Protein AF-A0A7K2M604-F1 (afdb_monomer)

Secondary structure (DSSP, 8-state):
-EEEEEESSHHHHHHHHHHHHHHHHTTPEEEESSS-SS--SSPTTT----EEEEEEPPHHHHHHHT--SSEEEEEEEEEEEESS-----SSEE-S--EEETTEEEEEEEEPPPPP-TT-PPPPPSEEEEEEEEGGGTHHHHHHHH--TT-BSSPPP-

Mean predicted aligned error: 4.89 Å

Sequence (157 aa):
AVVVVEPGTPDGYARVIEARDRLVQAGFRIAAPCPHSAACPIVPGTDWCHFSARVSRSSLHRQVKGGSLAYEDEKFSYVAAVRFPVAPAAARVVRRPQIRKGQVLLDLCEPAEAPDAEGRPGQPEQLRRRTVTKRHGDLYKAARDADWGDAWPPRAL

Radius of gyration: 17.95 Å; Cα contacts (8 Å, |Δi|>4): 311; chains: 1; bounding box: 42×41×49 Å

Foldseek 3Di:
DDKDKAFQDLVQQVVQLVVLLVLVVVVWWWQDDAQGSDHDQDDRPPDGFKAWDKDADDPVNCVVVVNPDRIDTTIMDMTDIDNDDHRYFQKFQRAFWDDDVFKIKGFIFHAFDPQDPVRHGTHHTHTDIDIDGCVNPVQRVQRVVDGHSDGPPPPDD

Structure (mmCIF, N/CA/C/O backbone):
data_AF-A0A7K2M604-F1
#
_entry.id   AF-A0A7K2M604-F1
#
loop_
_atom_site.group_PDB
_atom_site.id
_atom_site.type_symbol
_atom_site.label_atom_id
_atom_site.label_alt_id
_atom_site.label_comp_id
_atom_site.label_asym_id
_atom_site.label_entity_id
_atom_site.label_seq_id
_atom_site.pdbx_PDB_ins_code
_atom_site.Cartn_x
_atom_site.Cartn_y
_atom_site.Cartn_z
_atom_site.occupancy
_atom_site.B_iso_or_equiv
_atom_site.auth_seq_id
_atom_site.auth_comp_id
_atom_site.auth_asym_id
_atom_site.auth_atom_id
_atom_site.pdbx_PDB_model_num
ATOM 1 N N . ALA A 1 1 ? -15.845 -12.177 -6.412 1.00 95.50 1 ALA A N 1
ATOM 2 C CA . ALA A 1 1 ? -14.761 -11.393 -5.780 1.00 95.50 1 ALA A CA 1
ATOM 3 C C . ALA A 1 1 ? -14.856 -11.582 -4.273 1.00 95.50 1 ALA A C 1
ATOM 5 O O . ALA A 1 1 ? -15.939 -11.917 -3.808 1.00 95.50 1 ALA A O 1
ATOM 6 N N . VAL A 1 2 ? -13.760 -11.405 -3.537 1.00 98.31 2 VAL A N 1
ATOM 7 C CA . VAL A 1 2 ? -13.721 -11.479 -2.068 1.00 98.31 2 VAL A CA 1
ATOM 8 C C . VAL A 1 2 ? -12.965 -10.266 -1.545 1.00 98.31 2 VAL A C 1
ATOM 10 O O . VAL A 1 2 ? -11.931 -9.905 -2.106 1.00 98.31 2 VAL A O 1
ATOM 13 N N . VAL A 1 3 ? -13.477 -9.653 -0.480 1.00 98.44 3 VAL A N 1
ATOM 14 C CA . VAL A 1 3 ? -12.792 -8.593 0.263 1.00 98.44 3 VAL A CA 1
ATOM 15 C C . VAL A 1 3 ? -12.767 -8.988 1.732 1.00 98.44 3 VAL A C 1
ATOM 17 O O . VAL A 1 3 ? -13.799 -9.360 2.284 1.00 98.44 3 VAL A O 1
ATOM 20 N N . VAL A 1 4 ? -11.590 -8.914 2.345 1.00 98.56 4 VAL A N 1
ATOM 21 C CA . VAL A 1 4 ? -11.385 -9.118 3.783 1.00 98.56 4 VAL A CA 1
ATOM 22 C C . VAL A 1 4 ? -10.838 -7.821 4.353 1.00 98.56 4 VAL A C 1
ATOM 24 O O . VAL A 1 4 ? -9.903 -7.261 3.781 1.00 98.56 4 VAL A O 1
ATOM 27 N N . VAL A 1 5 ? -11.419 -7.348 5.454 1.00 98.31 5 VAL A N 1
ATOM 28 C CA . VAL A 1 5 ? -11.011 -6.126 6.156 1.00 98.31 5 VAL A CA 1
ATOM 29 C C . VAL A 1 5 ? -10.892 -6.445 7.639 1.00 98.31 5 VAL A C 1
ATOM 31 O O . VAL A 1 5 ? -11.805 -7.026 8.215 1.00 98.31 5 VAL A O 1
ATOM 34 N N . GLU A 1 6 ? -9.787 -6.037 8.248 1.00 98.31 6 GLU A N 1
ATOM 35 C CA . GLU A 1 6 ? -9.503 -6.197 9.674 1.00 98.31 6 GLU A CA 1
ATOM 36 C C . GLU A 1 6 ? -9.035 -4.859 10.267 1.00 98.31 6 GLU A C 1
ATOM 38 O O . GLU A 1 6 ? -8.556 -3.988 9.526 1.00 98.31 6 GLU A O 1
ATOM 43 N N . PRO A 1 7 ? -9.107 -4.681 11.598 1.00 97.19 7 PRO A N 1
ATOM 44 C CA . PRO A 1 7 ? -8.449 -3.566 12.271 1.00 97.19 7 PRO A CA 1
ATOM 45 C C . PRO A 1 7 ? -6.960 -3.485 11.909 1.00 97.19 7 PRO A C 1
ATOM 47 O O . PRO A 1 7 ? -6.284 -4.499 11.746 1.00 97.19 7 PRO A O 1
ATOM 50 N N . GLY A 1 8 ? -6.425 -2.270 11.798 1.00 95.38 8 GLY A N 1
ATOM 51 C CA . GLY A 1 8 ? -5.059 -2.000 11.332 1.00 95.38 8 GLY A CA 1
ATOM 52 C C . GLY A 1 8 ? -4.003 -2.206 12.414 1.00 95.38 8 GLY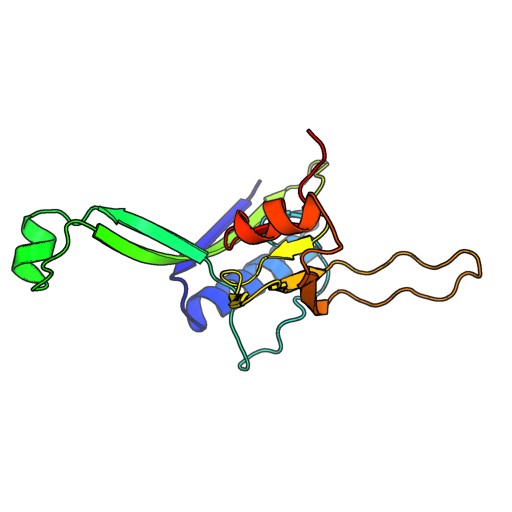 A C 1
ATOM 53 O O . GLY A 1 8 ? -3.145 -1.343 12.630 1.00 95.38 8 GLY A O 1
ATOM 54 N N . THR A 1 9 ? -4.098 -3.333 13.110 1.00 96.31 9 THR A N 1
ATOM 55 C CA . THR A 1 9 ? -3.186 -3.808 14.151 1.00 96.31 9 THR A CA 1
ATOM 56 C C . THR A 1 9 ? -2.270 -4.904 13.590 1.00 96.31 9 THR A C 1
ATOM 58 O O . THR A 1 9 ? -2.568 -5.459 12.528 1.00 96.31 9 THR A O 1
ATOM 61 N N . PRO A 1 10 ? -1.168 -5.253 14.280 1.00 96.94 10 PRO A N 1
ATOM 62 C CA . PRO A 1 10 ? -0.341 -6.398 13.896 1.00 96.94 10 PRO A CA 1
ATOM 63 C C . PRO A 1 10 ? -1.143 -7.701 13.733 1.00 96.94 10 PRO A C 1
ATOM 65 O O . PRO A 1 10 ? -0.986 -8.388 12.726 1.00 96.94 10 PRO A O 1
ATOM 68 N N . ASP A 1 11 ? -2.067 -7.990 14.654 1.00 97.62 11 ASP A N 1
ATOM 69 C CA . ASP A 1 11 ? -2.908 -9.195 14.599 1.00 97.62 11 ASP A CA 1
ATOM 70 C C . ASP A 1 11 ? -3.903 -9.163 13.433 1.00 97.62 11 ASP A C 1
ATOM 72 O O . ASP A 1 11 ? -4.076 -10.161 12.732 1.00 97.62 11 ASP A O 1
ATOM 76 N N . GLY A 1 12 ? -4.547 -8.015 13.192 1.00 97.75 12 GLY A N 1
ATOM 77 C CA . GLY A 1 12 ? -5.468 -7.860 12.065 1.00 97.75 12 GLY A CA 1
ATOM 78 C C . GLY A 1 12 ? -4.749 -8.002 10.722 1.00 97.75 12 GLY A C 1
ATOM 79 O O . GLY A 1 12 ? -5.225 -8.691 9.821 1.00 97.75 12 GLY A O 1
ATOM 80 N N . TYR A 1 13 ? -3.542 -7.445 10.607 1.00 97.81 13 TYR A N 1
ATOM 81 C CA . TYR A 1 13 ? -2.672 -7.666 9.453 1.00 97.81 13 TYR A CA 1
ATOM 82 C C . TYR A 1 13 ? -2.303 -9.143 9.266 1.00 97.81 13 TYR A C 1
ATOM 84 O O . TYR A 1 13 ? -2.367 -9.633 8.138 1.00 97.81 13 TYR A O 1
ATOM 92 N N . ALA A 1 14 ? -1.951 -9.858 10.339 1.00 97.56 14 ALA A N 1
ATOM 93 C CA . ALA A 1 14 ? -1.608 -11.277 10.258 1.00 97.56 14 ALA A CA 1
ATO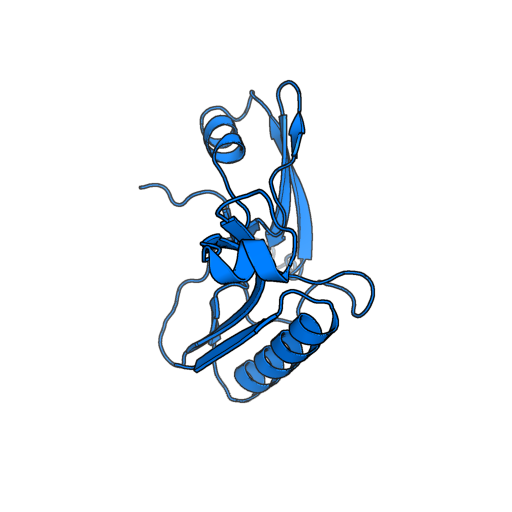M 94 C C . ALA A 1 14 ? -2.771 -12.103 9.681 1.00 97.56 14 ALA A C 1
ATOM 96 O O . ALA A 1 14 ? -2.562 -12.884 8.752 1.00 97.56 14 ALA A O 1
ATOM 97 N N . ARG A 1 15 ? -4.009 -11.847 10.133 1.00 98.19 15 ARG A N 1
ATOM 98 C CA . ARG A 1 15 ? -5.216 -12.478 9.565 1.00 98.19 15 ARG A CA 1
ATOM 99 C C . ARG A 1 15 ? -5.434 -12.112 8.098 1.00 98.19 15 ARG A C 1
ATOM 101 O O . ARG A 1 15 ? -5.789 -12.973 7.298 1.00 98.19 15 ARG A O 1
ATOM 108 N N . VAL A 1 16 ? -5.207 -10.850 7.723 1.00 98.38 16 VAL A N 1
ATOM 109 C CA . VAL A 1 16 ? -5.337 -10.398 6.326 1.00 98.38 16 VAL A CA 1
ATOM 110 C C . VAL A 1 16 ? -4.325 -11.090 5.412 1.00 98.38 16 VAL A C 1
ATOM 112 O O . VAL A 1 16 ? -4.697 -11.491 4.309 1.00 98.38 16 VAL A O 1
ATOM 115 N N . ILE A 1 17 ? -3.069 -11.251 5.839 1.00 97.75 17 ILE A N 1
ATOM 116 C CA . ILE A 1 17 ? -2.052 -11.957 5.044 1.00 97.75 17 ILE A CA 1
ATOM 117 C C . ILE A 1 17 ? -2.347 -13.452 4.960 1.00 97.75 17 ILE A C 1
ATOM 119 O O . ILE A 1 17 ? -2.266 -14.016 3.873 1.00 97.75 17 ILE A O 1
ATOM 123 N N . GLU A 1 18 ? -2.794 -14.077 6.046 1.00 98.06 18 GLU A N 1
ATOM 124 C CA . GLU A 1 18 ? -3.230 -15.472 6.000 1.00 98.06 18 GLU A CA 1
ATOM 125 C C . GLU A 1 18 ? -4.399 -15.666 5.017 1.00 98.06 18 GLU A C 1
ATOM 127 O O . GLU A 1 18 ? -4.377 -16.561 4.168 1.00 98.06 18 GLU A O 1
ATOM 132 N N . ALA A 1 19 ? -5.412 -14.797 5.081 1.00 98.44 19 ALA A N 1
ATOM 133 C CA . ALA A 1 19 ? -6.540 -14.831 4.156 1.00 98.44 19 ALA A CA 1
ATOM 134 C C . ALA A 1 19 ? -6.092 -14.606 2.704 1.00 98.44 19 ALA A C 1
ATOM 136 O O . ALA A 1 19 ? -6.554 -15.300 1.797 1.00 98.44 19 ALA A O 1
ATOM 137 N N . ARG A 1 20 ? -5.172 -13.661 2.481 1.00 98.50 20 ARG A N 1
ATOM 138 C CA . ARG A 1 20 ? -4.565 -13.391 1.175 1.00 98.50 20 ARG A CA 1
ATOM 139 C C . ARG A 1 20 ? -3.896 -14.638 0.605 1.00 98.50 20 ARG A C 1
ATOM 141 O O . ARG A 1 20 ? -4.153 -14.971 -0.550 1.00 98.50 20 ARG A O 1
ATOM 148 N N . ASP A 1 21 ? -3.085 -15.329 1.395 1.00 98.06 21 ASP A N 1
ATOM 149 C CA . ASP A 1 21 ? -2.347 -16.504 0.931 1.00 98.06 21 ASP A CA 1
ATOM 150 C C . ASP A 1 21 ? -3.302 -17.657 0.598 1.00 98.06 21 ASP A C 1
ATOM 152 O O . ASP A 1 21 ? -3.191 -18.262 -0.471 1.00 98.06 21 ASP A O 1
ATOM 156 N N . ARG A 1 22 ? -4.328 -17.882 1.430 1.00 98.50 22 ARG A N 1
ATOM 157 C CA . ARG A 1 22 ? -5.400 -18.853 1.142 1.00 98.50 22 ARG A CA 1
ATOM 158 C C . ARG A 1 22 ? -6.164 -18.515 -0.142 1.00 98.50 22 ARG A C 1
ATOM 160 O O . ARG A 1 22 ? -6.483 -19.409 -0.923 1.00 98.50 22 ARG A O 1
ATOM 167 N N . LEU A 1 23 ? -6.454 -17.235 -0.387 1.00 98.50 23 LEU A N 1
ATOM 168 C CA . LEU A 1 23 ? -7.133 -16.786 -1.607 1.00 98.50 23 LEU A CA 1
ATOM 169 C C . LEU A 1 23 ? -6.280 -17.052 -2.853 1.00 98.50 23 LEU A C 1
ATOM 171 O O . LEU A 1 23 ? -6.798 -17.575 -3.841 1.00 98.50 23 LEU A O 1
ATOM 175 N N . VAL A 1 24 ? -4.982 -16.744 -2.800 1.00 98.19 24 VAL A N 1
ATOM 176 C CA . VAL A 1 24 ? -4.046 -17.024 -3.901 1.00 98.19 24 VAL A CA 1
ATOM 177 C C . VAL A 1 24 ? -3.949 -18.527 -4.167 1.00 98.19 24 VAL A C 1
ATOM 179 O O . VAL A 1 24 ? -4.096 -18.952 -5.312 1.00 98.19 24 VAL A O 1
ATOM 182 N N . GLN A 1 25 ? -3.798 -19.343 -3.120 1.00 98.12 25 GLN A N 1
ATOM 183 C CA . GLN A 1 25 ? -3.783 -20.809 -3.232 1.00 98.12 25 GLN A CA 1
ATOM 184 C C . GLN A 1 25 ? -5.090 -21.366 -3.823 1.00 98.12 25 GLN A C 1
ATOM 186 O O . GLN A 1 25 ? -5.068 -22.343 -4.566 1.00 98.12 25 GLN A O 1
ATOM 191 N N . ALA A 1 26 ? -6.225 -20.710 -3.567 1.00 98.19 26 ALA A N 1
ATOM 192 C CA . ALA A 1 26 ? -7.528 -21.049 -4.141 1.00 98.19 26 ALA A CA 1
ATOM 193 C C . ALA A 1 26 ? -7.754 -20.506 -5.572 1.00 98.19 26 ALA A C 1
ATOM 195 O O . ALA A 1 26 ? -8.896 -20.485 -6.057 1.00 98.19 26 ALA A O 1
ATOM 196 N N . GLY A 1 27 ? -6.699 -20.031 -6.242 1.00 97.81 27 GLY A N 1
ATOM 197 C CA . GLY A 1 27 ? -6.729 -19.568 -7.631 1.00 97.81 27 GLY A CA 1
ATOM 198 C C . GLY A 1 27 ? -7.253 -18.143 -7.823 1.00 97.81 27 GLY A C 1
ATOM 199 O O . GLY A 1 27 ? -7.645 -17.784 -8.934 1.00 97.81 27 GLY A O 1
ATOM 200 N N . PHE A 1 28 ? -7.309 -17.325 -6.769 1.00 98.38 28 PHE A N 1
ATOM 201 C CA . PHE A 1 28 ? -7.614 -15.903 -6.920 1.00 98.38 28 PHE A CA 1
ATOM 202 C C . PHE A 1 28 ? -6.356 -15.099 -7.261 1.00 98.38 28 PHE A C 1
ATOM 204 O O . PHE A 1 28 ? -5.249 -15.407 -6.825 1.00 98.38 28 PHE A O 1
ATOM 211 N N . ARG A 1 29 ? -6.550 -13.994 -7.983 1.00 98.12 29 ARG A N 1
ATOM 212 C CA . ARG A 1 29 ? -5.548 -12.938 -8.149 1.00 98.12 29 ARG A CA 1
ATOM 213 C C . ARG A 1 29 ? -5.866 -11.786 -7.203 1.00 98.12 29 ARG A C 1
ATOM 215 O O . ARG A 1 29 ? -7.025 -11.379 -7.081 1.00 98.12 29 ARG A O 1
ATOM 222 N N . ILE A 1 30 ? -4.838 -11.237 -6.563 1.00 98.12 30 ILE A N 1
ATOM 223 C CA . ILE A 1 30 ? -4.979 -10.037 -5.736 1.00 98.12 30 ILE A CA 1
ATOM 224 C C . ILE A 1 30 ? -5.212 -8.831 -6.645 1.00 98.12 30 ILE A C 1
ATOM 226 O O . ILE A 1 30 ? -4.401 -8.546 -7.523 1.00 98.12 30 ILE A O 1
ATOM 230 N N . ALA A 1 31 ? -6.342 -8.154 -6.445 1.00 97.88 31 ALA A N 1
ATOM 231 C CA . ALA A 1 31 ? -6.712 -6.930 -7.148 1.00 97.88 31 ALA A CA 1
ATOM 232 C C . ALA A 1 31 ? -6.226 -5.682 -6.399 1.00 97.88 31 ALA A C 1
ATOM 234 O O . ALA A 1 31 ? -5.817 -4.707 -7.024 1.00 97.88 31 ALA A O 1
ATOM 235 N N . ALA A 1 32 ? -6.273 -5.722 -5.066 1.00 97.25 32 ALA A N 1
ATOM 236 C CA . ALA A 1 32 ? -5.805 -4.664 -4.181 1.00 97.25 32 ALA A CA 1
ATOM 237 C C . ALA A 1 32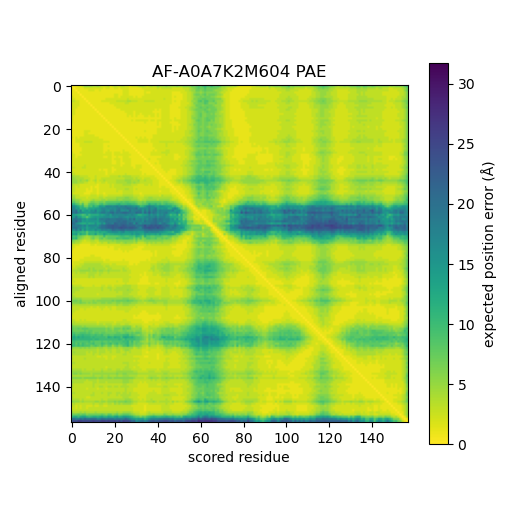 ? -5.581 -5.223 -2.762 1.00 97.25 32 ALA A C 1
ATOM 239 O O . ALA A 1 32 ? -6.072 -6.303 -2.437 1.00 97.25 32 ALA A O 1
ATOM 240 N N . PRO A 1 33 ? -4.868 -4.514 -1.880 1.00 96.75 33 PRO A N 1
ATOM 241 C CA . PRO A 1 33 ? -4.014 -3.373 -2.183 1.00 96.75 33 PRO A CA 1
ATOM 242 C C . PRO A 1 33 ? -2.619 -3.787 -2.671 1.00 96.75 33 PRO A C 1
ATOM 244 O O . PRO A 1 33 ? -1.877 -2.947 -3.169 1.00 96.75 33 PRO A O 1
ATOM 247 N N . CYS A 1 34 ? -2.226 -5.053 -2.500 1.00 97.44 34 CYS A N 1
ATOM 248 C CA . CYS A 1 34 ? -0.911 -5.521 -2.929 1.00 97.44 34 CYS A CA 1
ATOM 249 C C . CYS A 1 34 ? -0.773 -5.427 -4.461 1.00 97.44 34 CYS A C 1
ATOM 251 O O . CYS A 1 34 ? -1.694 -5.837 -5.169 1.00 97.44 34 CYS A O 1
ATOM 253 N N . PRO A 1 35 ? 0.381 -4.969 -4.979 1.00 97.31 35 PRO A N 1
ATOM 254 C CA . PRO A 1 35 ? 0.626 -4.892 -6.419 1.00 97.31 35 PRO A CA 1
ATOM 255 C C . PRO A 1 35 ? 0.979 -6.252 -7.052 1.00 97.31 35 PRO A C 1
ATOM 257 O O . PRO A 1 35 ? 1.123 -6.363 -8.263 1.00 97.31 35 PRO A O 1
ATOM 260 N N . HIS A 1 36 ? 1.098 -7.308 -6.245 1.00 96.69 36 HIS A N 1
ATOM 261 C CA . HIS A 1 36 ? 1.422 -8.668 -6.669 1.00 96.69 36 HIS A CA 1
ATOM 262 C C . HIS A 1 36 ? 0.613 -9.706 -5.876 1.00 96.69 36 HIS A C 1
ATOM 264 O O . HIS A 1 36 ? 0.096 -9.441 -4.785 1.00 96.69 36 HIS A O 1
ATOM 270 N N . SER A 1 37 ? 0.547 -10.923 -6.423 1.00 96.88 37 SER A N 1
ATOM 271 C CA . SER A 1 37 ? -0.005 -12.114 -5.751 1.00 96.88 37 SER A CA 1
ATOM 272 C C . SER A 1 37 ? 1.079 -13.057 -5.200 1.00 96.88 37 SER A C 1
ATOM 274 O O . SER A 1 37 ? 0.745 -14.120 -4.700 1.00 96.88 37 SER A O 1
ATOM 276 N N . ALA A 1 38 ? 2.360 -12.669 -5.273 1.00 95.81 38 ALA A N 1
ATOM 277 C CA . ALA A 1 38 ? 3.493 -13.401 -4.684 1.00 95.81 38 ALA A CA 1
ATOM 278 C C . ALA A 1 38 ? 3.526 -13.289 -3.142 1.00 95.81 38 ALA A C 1
ATOM 280 O O . ALA A 1 38 ? 2.592 -12.728 -2.567 1.00 95.81 38 ALA A O 1
ATOM 281 N N . ALA A 1 39 ? 4.545 -13.791 -2.446 1.00 95.38 39 ALA A N 1
ATOM 282 C CA . ALA A 1 39 ? 4.591 -13.695 -0.982 1.00 95.38 39 ALA A CA 1
ATOM 283 C C . ALA A 1 39 ? 4.640 -12.222 -0.526 1.00 95.38 39 ALA A C 1
ATOM 285 O O . ALA A 1 39 ? 5.099 -11.348 -1.253 1.00 95.38 39 ALA A O 1
ATOM 286 N N . CYS A 1 40 ? 4.104 -11.893 0.653 1.00 96.81 40 CYS A N 1
ATOM 287 C CA . CYS A 1 40 ? 4.238 -10.528 1.170 1.00 96.81 40 CYS A CA 1
ATOM 288 C C . CYS A 1 40 ? 5.709 -10.270 1.558 1.00 96.81 40 CYS A C 1
ATOM 290 O O . CYS A 1 40 ? 6.240 -11.043 2.352 1.00 96.81 40 CYS A O 1
ATOM 292 N N . PRO A 1 41 ? 6.360 -9.188 1.084 1.00 96.62 41 PRO A N 1
ATOM 293 C CA . PRO A 1 41 ? 7.769 -8.923 1.394 1.00 96.62 41 PRO A CA 1
ATOM 294 C C . PRO A 1 41 ? 8.012 -8.411 2.826 1.00 96.62 41 PRO A C 1
ATOM 296 O O . PRO A 1 41 ? 9.157 -8.215 3.226 1.00 96.62 41 PRO A O 1
ATOM 299 N N . ILE A 1 42 ? 6.957 -8.150 3.607 1.00 95.56 42 ILE A N 1
ATOM 300 C CA . ILE A 1 42 ? 7.093 -7.813 5.029 1.00 95.56 42 ILE A CA 1
ATOM 301 C C . ILE A 1 42 ? 7.425 -9.085 5.802 1.00 95.56 42 ILE A C 1
ATOM 303 O O . ILE A 1 42 ? 6.629 -10.024 5.823 1.00 95.56 42 ILE A O 1
ATOM 307 N N . VAL A 1 43 ? 8.560 -9.073 6.501 1.00 93.62 43 VAL A N 1
ATOM 308 C CA . VAL A 1 43 ? 8.945 -10.165 7.395 1.00 93.62 43 VAL A CA 1
ATOM 309 C C . VAL A 1 43 ? 7.938 -10.251 8.554 1.00 93.62 43 VAL A C 1
ATOM 311 O O . VAL A 1 43 ? 7.656 -9.237 9.204 1.00 93.62 43 VAL A O 1
ATOM 314 N N . PRO A 1 44 ? 7.366 -11.438 8.834 1.00 91.19 44 PRO A N 1
ATOM 315 C CA . PRO A 1 44 ? 6.450 -11.613 9.954 1.00 91.19 44 PRO A CA 1
ATOM 316 C C . PRO A 1 44 ? 7.047 -11.108 11.273 1.00 91.19 44 PRO A C 1
ATOM 318 O O . PRO A 1 44 ? 8.187 -11.411 11.612 1.00 91.19 44 PRO A O 1
ATOM 321 N N . GLY A 1 45 ? 6.270 -10.317 12.014 1.00 90.56 45 GLY A N 1
ATOM 322 C CA . GLY A 1 45 ? 6.665 -9.771 13.315 1.00 90.56 45 GLY A CA 1
ATOM 323 C C . GLY A 1 45 ? 7.554 -8.522 13.275 1.00 90.56 45 GLY A C 1
ATOM 324 O O . GLY A 1 45 ? 7.709 -7.886 14.314 1.00 90.56 45 GLY A O 1
ATOM 325 N N . THR A 1 46 ? 8.099 -8.117 12.120 1.00 93.94 46 THR A N 1
ATOM 326 C CA . THR A 1 46 ? 8.937 -6.902 12.044 1.00 93.94 46 THR A CA 1
ATOM 327 C C . THR A 1 46 ? 8.141 -5.645 11.720 1.00 93.94 46 THR A C 1
ATOM 329 O O . THR A 1 46 ? 8.526 -4.550 12.119 1.00 93.94 46 THR A O 1
ATOM 332 N N . ASP A 1 47 ? 7.060 -5.786 10.952 1.00 95.12 47 ASP A N 1
ATOM 333 C CA . ASP A 1 47 ? 6.179 -4.682 10.577 1.00 95.12 47 ASP A CA 1
ATOM 334 C C . ASP A 1 47 ? 4.787 -5.206 10.171 1.00 95.12 47 ASP A C 1
ATOM 336 O O . ASP A 1 47 ? 4.570 -6.415 10.063 1.00 95.12 47 ASP A O 1
ATOM 340 N N . TRP A 1 48 ? 3.836 -4.301 9.926 1.00 95.75 48 TRP A N 1
ATOM 341 C CA . TRP A 1 48 ? 2.506 -4.631 9.414 1.00 95.75 48 TRP A CA 1
ATOM 342 C C . TRP A 1 48 ? 1.978 -3.596 8.412 1.00 95.75 48 TRP A C 1
ATOM 344 O O . TRP A 1 48 ? 2.023 -2.374 8.622 1.00 95.75 48 TRP A O 1
ATOM 354 N N . CYS A 1 49 ? 1.413 -4.073 7.303 1.00 95.25 49 CYS A N 1
ATOM 355 C CA . CYS A 1 49 ? 0.780 -3.195 6.326 1.00 95.25 49 CYS A CA 1
ATOM 356 C C . CYS A 1 49 ? -0.646 -2.843 6.765 1.00 95.25 49 CYS A C 1
ATOM 358 O O . CYS A 1 49 ? -1.465 -3.726 7.006 1.00 95.25 49 CYS A O 1
ATOM 360 N N . HIS A 1 50 ? -0.960 -1.553 6.806 1.00 96.19 50 HIS A N 1
ATOM 361 C CA . HIS A 1 50 ? -2.282 -1.036 7.152 1.00 96.19 50 HIS A CA 1
ATOM 362 C C . HIS A 1 50 ? -2.560 0.240 6.351 1.00 96.19 50 HIS A C 1
ATOM 364 O O . HIS A 1 50 ? -1.757 0.596 5.490 1.00 96.19 50 HIS A O 1
ATOM 370 N N . PHE A 1 51 ? -3.694 0.870 6.625 1.00 95.38 51 PHE A N 1
ATOM 371 C CA . PHE A 1 51 ? -4.198 2.133 6.096 1.00 95.38 51 PHE A CA 1
ATOM 372 C C . PHE A 1 51 ? -4.779 2.941 7.256 1.00 95.38 51 PHE A C 1
ATOM 374 O O . PHE A 1 51 ? -4.889 2.441 8.380 1.00 95.38 51 PHE A O 1
ATOM 381 N N . SER A 1 52 ? -5.180 4.180 6.985 1.00 92.31 52 SER A N 1
ATOM 382 C CA . SER A 1 52 ? -5.940 4.998 7.922 1.00 92.31 52 SER A CA 1
ATOM 383 C C . SER A 1 52 ? -7.077 5.691 7.188 1.00 92.31 52 SER A C 1
ATOM 385 O O . SER A 1 52 ? -6.854 6.325 6.161 1.00 92.31 52 SER A O 1
ATOM 387 N N . ALA A 1 53 ? -8.288 5.546 7.714 1.00 90.81 53 ALA A N 1
ATOM 388 C CA . ALA A 1 53 ? -9.467 6.260 7.256 1.00 90.81 53 ALA A CA 1
ATOM 389 C C . ALA A 1 53 ? -9.925 7.216 8.353 1.00 90.81 53 ALA A C 1
ATOM 391 O O . ALA A 1 53 ? -10.024 6.843 9.521 1.00 90.81 53 ALA A O 1
ATOM 392 N N . ARG A 1 54 ? -10.238 8.452 7.973 1.00 89.44 54 ARG A N 1
ATOM 393 C CA . ARG A 1 54 ? -10.846 9.407 8.892 1.00 89.44 54 ARG A CA 1
ATOM 394 C C . ARG A 1 54 ? -12.336 9.118 9.019 1.00 89.44 54 ARG A C 1
ATOM 396 O O . ARG A 1 54 ? -13.066 9.217 8.037 1.00 89.44 54 ARG A O 1
ATOM 403 N N . VAL A 1 55 ? -12.785 8.817 10.229 1.00 86.75 55 VAL A N 1
ATOM 404 C CA . VAL A 1 55 ? -14.191 8.560 10.556 1.00 86.75 55 VAL A CA 1
ATOM 405 C C . VAL A 1 55 ? -14.712 9.619 11.523 1.00 86.75 55 VAL A C 1
ATOM 407 O O . VAL A 1 55 ? -13.970 10.170 12.337 1.00 86.75 55 VAL A O 1
ATOM 410 N N . SER A 1 56 ? -15.995 9.954 11.422 1.00 85.75 56 SER A N 1
ATOM 411 C CA . SER A 1 56 ? -16.617 10.951 12.295 1.00 85.75 56 SER A CA 1
ATOM 412 C C . SER A 1 56 ? -16.901 10.375 13.683 1.00 85.75 56 SER A C 1
ATOM 414 O O . SER A 1 56 ? -17.447 9.282 13.818 1.00 85.75 56 SER A O 1
ATOM 416 N N . ARG A 1 57 ? -16.617 11.152 14.731 1.00 81.94 57 ARG A N 1
ATOM 417 C CA . ARG A 1 57 ? -17.038 10.853 16.103 1.00 81.94 57 ARG A CA 1
ATOM 418 C C . ARG A 1 57 ? -18.382 11.506 16.387 1.00 81.94 57 ARG A C 1
ATOM 420 O O . ARG A 1 57 ? -18.504 12.734 16.332 1.00 81.94 57 ARG A O 1
ATOM 427 N N . SER A 1 58 ? -19.368 10.702 16.775 1.00 78.69 58 SER A N 1
ATOM 428 C CA . SER A 1 58 ? -20.635 11.218 17.299 1.00 78.69 58 SER A CA 1
ATOM 429 C C . SER A 1 58 ? -20.412 12.035 18.582 1.00 78.69 58 SER A C 1
ATOM 431 O O . SER A 1 58 ? -19.399 11.885 19.272 1.00 78.69 58 SER A O 1
ATOM 433 N N . SER A 1 59 ? -21.359 12.914 18.919 1.00 75.06 59 SER A N 1
ATOM 434 C CA . SER A 1 59 ? -21.343 13.663 20.187 1.00 75.06 59 SER A CA 1
ATOM 435 C C . SER A 1 59 ? -21.278 12.733 21.403 1.00 75.06 59 SER A C 1
ATOM 437 O O . SER A 1 59 ? -20.497 12.987 22.317 1.00 75.06 59 SER A O 1
ATOM 439 N N . LEU A 1 60 ? -22.018 11.620 21.365 1.00 79.31 60 LEU A N 1
ATOM 440 C CA . LEU A 1 60 ? -22.010 10.586 22.399 1.00 79.31 60 LEU A CA 1
ATOM 441 C C . LEU A 1 60 ? -20.637 9.903 22.526 1.00 79.31 60 LEU A C 1
ATOM 443 O O . LEU A 1 60 ? -20.127 9.771 23.635 1.00 79.31 60 LEU A O 1
ATOM 447 N N . HIS A 1 61 ? -19.990 9.529 21.412 1.00 77.06 61 HIS A N 1
ATOM 448 C CA . HIS A 1 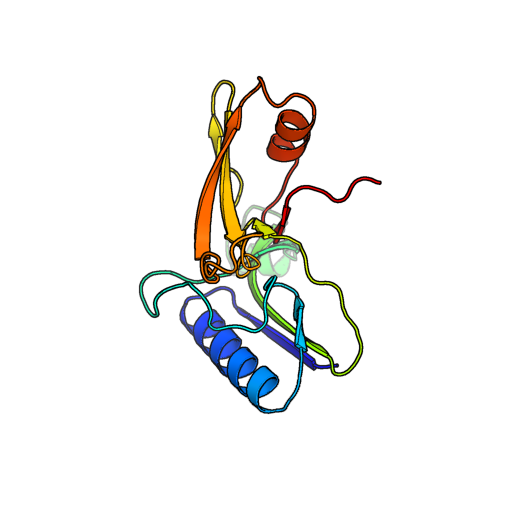61 ? -18.628 8.974 21.444 1.00 77.06 61 HIS A CA 1
ATOM 449 C C . HIS A 1 61 ? -17.624 9.950 22.058 1.00 77.06 61 HIS A C 1
ATOM 451 O O . HIS A 1 61 ? -16.792 9.537 22.864 1.00 77.06 61 HIS A O 1
ATOM 457 N N . ARG A 1 62 ? -17.719 11.243 21.728 1.00 75.75 62 ARG A N 1
ATOM 458 C CA . ARG A 1 62 ? -16.860 12.274 22.328 1.00 75.75 62 ARG A CA 1
ATOM 459 C C . ARG A 1 62 ? -17.053 12.378 23.839 1.00 75.75 62 ARG A C 1
ATOM 461 O O . ARG A 1 62 ? -16.063 12.394 24.563 1.00 75.75 62 ARG A O 1
ATOM 468 N N . GLN A 1 63 ? -18.303 12.392 24.304 1.00 74.19 63 GLN A N 1
ATOM 469 C CA . GLN A 1 63 ? -18.628 12.466 25.731 1.00 74.19 63 GLN A CA 1
ATOM 470 C C . GLN A 1 63 ? -18.146 11.231 26.502 1.00 74.19 63 GLN A C 1
ATOM 472 O O . GLN A 1 63 ? -17.528 11.372 27.551 1.00 74.19 63 GLN A O 1
ATOM 477 N N . VAL A 1 64 ? -18.372 10.027 25.968 1.00 83.00 64 VAL A N 1
ATOM 478 C CA . VAL A 1 64 ? -18.026 8.767 26.650 1.00 83.00 64 VAL A CA 1
ATOM 479 C C . VAL A 1 64 ? -16.521 8.481 26.623 1.00 83.00 64 VAL A C 1
ATOM 481 O O . VAL A 1 64 ? -15.989 7.905 27.568 1.00 83.00 64 VAL A O 1
ATOM 484 N N . LYS A 1 65 ? -15.815 8.859 25.549 1.00 76.81 65 LYS A N 1
ATOM 485 C CA . LYS A 1 65 ? -14.379 8.568 25.365 1.00 76.81 65 LYS A CA 1
ATOM 486 C C . LYS A 1 65 ? -13.461 9.751 25.692 1.00 76.81 65 LYS A C 1
ATOM 488 O O . LYS A 1 65 ? -12.260 9.651 25.463 1.00 76.81 65 LYS A O 1
ATOM 493 N N . GLY A 1 66 ? -14.005 10.868 26.183 1.00 73.06 66 GLY A N 1
ATOM 494 C CA . GLY A 1 66 ? -13.235 12.084 26.480 1.00 73.06 66 GLY A CA 1
ATOM 495 C C . GLY A 1 66 ? -12.569 12.711 25.247 1.00 73.06 66 GLY A C 1
ATOM 496 O O . GLY A 1 66 ? -11.548 13.384 25.361 1.00 73.06 66 GLY A O 1
ATOM 497 N N . GLY A 1 67 ? -13.106 12.459 24.049 1.00 70.06 67 GLY A N 1
ATOM 498 C CA . GLY A 1 67 ? -12.532 12.933 22.792 1.00 70.06 67 GLY A CA 1
ATOM 499 C C . GLY A 1 67 ? -12.963 14.363 22.471 1.00 70.06 67 GLY A C 1
ATOM 500 O O . GLY A 1 67 ? -14.154 14.636 22.359 1.00 70.06 67 GLY A O 1
ATOM 501 N N . SER A 1 68 ? -12.011 15.271 22.251 1.00 70.81 68 SER A N 1
ATOM 502 C CA . SER A 1 68 ? -12.296 16.671 21.890 1.00 70.81 68 SER A CA 1
ATOM 503 C C . SER A 1 68 ? -12.564 16.881 20.393 1.00 70.81 68 SER A C 1
ATOM 505 O O . SER A 1 68 ? -13.330 17.766 20.019 1.00 70.81 68 SER A O 1
ATOM 507 N N . LEU A 1 69 ? -11.974 16.053 19.524 1.00 78.62 69 LEU A N 1
ATOM 508 C CA . LEU A 1 69 ? -12.127 16.152 18.070 1.00 78.62 69 LEU A CA 1
ATOM 509 C C . LEU A 1 69 ? -13.383 15.429 17.565 1.00 78.62 69 LEU A C 1
ATOM 511 O O . LEU A 1 69 ? -13.740 14.352 18.045 1.00 78.62 69 LEU A O 1
ATOM 515 N N . ALA A 1 70 ? -14.021 16.001 16.540 1.00 82.31 70 ALA A N 1
ATOM 516 C CA . ALA A 1 70 ? -15.195 15.441 15.862 1.00 82.31 70 ALA A CA 1
ATOM 517 C C . ALA A 1 70 ? -14.875 14.272 14.911 1.00 82.31 70 ALA A C 1
ATOM 519 O O . ALA A 1 70 ? -15.765 13.785 14.218 1.00 82.31 70 ALA A O 1
ATOM 520 N N . TYR A 1 71 ? -13.625 13.816 14.871 1.00 82.06 71 TYR A N 1
ATOM 521 C CA . TYR A 1 71 ? -13.175 12.707 14.041 1.00 82.06 71 TYR A CA 1
ATOM 522 C C . TYR A 1 71 ? -12.079 11.903 14.741 1.00 82.06 71 TYR A C 1
ATOM 524 O O . TYR A 1 71 ? -11.454 12.374 15.696 1.00 82.06 71 TYR A O 1
ATOM 532 N N . GLU A 1 72 ? -11.846 10.702 14.234 1.00 84.69 72 GLU A N 1
ATOM 533 C CA . GLU A 1 72 ? -10.674 9.886 14.527 1.00 84.69 72 GLU A CA 1
ATOM 534 C C . GLU A 1 72 ? -10.149 9.227 13.260 1.00 84.69 72 GLU A C 1
ATOM 536 O O . GLU A 1 72 ? -10.878 9.046 12.288 1.00 84.69 72 GLU A O 1
ATOM 541 N N . ASP A 1 73 ? -8.860 8.918 13.271 1.00 88.81 73 ASP A N 1
ATOM 542 C CA . ASP A 1 73 ? -8.184 8.242 12.176 1.00 88.81 73 ASP A CA 1
ATOM 543 C C . ASP A 1 73 ? -8.125 6.746 12.531 1.00 88.81 73 ASP A C 1
ATOM 545 O O . ASP A 1 73 ? -7.233 6.300 13.257 1.00 88.81 73 ASP A O 1
ATOM 549 N N . GLU A 1 74 ? -9.098 5.979 12.039 1.00 90.56 74 GLU A N 1
ATOM 550 C CA . GLU A 1 74 ? -9.207 4.541 12.284 1.00 90.56 74 GLU A CA 1
ATOM 551 C C . GLU A 1 74 ? -8.269 3.785 11.347 1.00 90.56 74 GLU A C 1
ATOM 553 O O . GLU A 1 74 ? -8.231 4.024 10.134 1.00 90.56 74 GLU A O 1
ATOM 558 N N . LYS A 1 75 ? -7.477 2.873 11.910 1.00 94.31 75 LYS A N 1
ATOM 559 C CA . LYS A 1 75 ? -6.535 2.070 11.134 1.00 94.31 75 LYS A CA 1
ATOM 560 C C . LYS A 1 75 ? -7.190 0.771 10.698 1.00 94.31 75 LYS A C 1
ATOM 562 O O . LYS A 1 75 ? -7.852 0.117 11.495 1.00 94.31 75 LYS A O 1
ATOM 567 N N . PHE A 1 76 ? -6.921 0.341 9.471 1.00 96.44 76 PHE A N 1
ATOM 568 C CA . PHE A 1 76 ? -7.428 -0.928 8.942 1.00 96.44 76 PHE A CA 1
ATOM 569 C C . PHE A 1 76 ? -6.419 -1.600 8.011 1.00 96.44 76 PHE A C 1
ATOM 571 O O . PHE A 1 76 ? -5.556 -0.944 7.429 1.00 96.44 76 PHE A O 1
ATOM 578 N N . SER A 1 77 ? -6.539 -2.909 7.849 1.00 97.31 77 SER A N 1
ATOM 579 C CA . SER A 1 77 ? -5.813 -3.707 6.862 1.00 97.31 77 SER A CA 1
ATOM 580 C C . SER A 1 77 ? -6.834 -4.428 5.994 1.00 97.31 77 SER A C 1
ATOM 582 O O . SER A 1 77 ? -7.893 -4.814 6.478 1.00 97.31 77 SER A O 1
ATOM 584 N N . TYR A 1 78 ? -6.550 -4.603 4.704 1.00 98.12 78 TYR A N 1
ATOM 585 C CA . TYR A 1 78 ? -7.477 -5.302 3.820 1.00 98.12 78 TYR A CA 1
ATOM 586 C C . TYR A 1 78 ? -6.777 -6.035 2.682 1.00 98.12 78 TYR A C 1
ATOM 588 O O . TYR A 1 78 ? -5.635 -5.725 2.332 1.00 98.12 78 TYR A O 1
ATOM 596 N N . VAL A 1 79 ? -7.502 -6.974 2.080 1.00 98.56 79 VAL A N 1
ATOM 597 C CA . VAL A 1 79 ? -7.170 -7.595 0.796 1.00 98.56 79 VAL A CA 1
ATOM 598 C C . VAL A 1 79 ? -8.437 -7.753 -0.041 1.00 98.56 79 VAL A C 1
ATOM 600 O O . VAL A 1 79 ? -9.490 -8.127 0.469 1.00 98.56 79 VAL A O 1
ATOM 603 N N . ALA A 1 80 ? -8.330 -7.466 -1.334 1.00 98.56 80 ALA A N 1
ATOM 604 C CA . ALA A 1 80 ? -9.359 -7.683 -2.337 1.00 98.56 80 ALA A CA 1
ATOM 605 C C . ALA A 1 80 ? -8.823 -8.638 -3.408 1.00 98.56 80 ALA A C 1
ATOM 607 O O . ALA A 1 80 ? -7.783 -8.386 -4.024 1.00 98.56 80 ALA A O 1
ATOM 608 N N . ALA A 1 81 ? -9.543 -9.730 -3.646 1.00 98.56 81 ALA A N 1
ATOM 609 C CA . ALA A 1 81 ? -9.140 -10.791 -4.555 1.00 98.56 81 ALA A CA 1
ATOM 610 C C . ALA A 1 81 ? -10.271 -11.163 -5.523 1.00 98.56 81 ALA A C 1
ATOM 612 O O . ALA A 1 81 ? -11.462 -11.146 -5.188 1.00 98.56 81 ALA A O 1
ATOM 613 N N . VAL A 1 82 ? -9.904 -11.517 -6.751 1.00 98.62 82 VAL A N 1
ATOM 614 C CA . VAL A 1 82 ? -10.849 -11.784 -7.843 1.00 98.62 82 VAL A CA 1
ATOM 615 C C . VAL A 1 82 ? -10.437 -13.008 -8.663 1.00 98.62 82 VAL A C 1
ATOM 617 O O . VAL A 1 82 ? -9.305 -13.472 -8.572 1.00 98.62 82 VAL A O 1
ATOM 620 N N . ARG A 1 83 ? -11.360 -13.517 -9.489 1.00 97.75 83 ARG A N 1
ATOM 621 C CA . ARG A 1 83 ? -11.111 -14.592 -10.475 1.00 97.75 83 ARG A CA 1
ATOM 622 C C . ARG A 1 83 ? -11.191 -14.115 -11.930 1.00 97.75 83 ARG A C 1
ATOM 624 O O . ARG A 1 83 ? -11.166 -14.921 -12.847 1.00 97.75 83 ARG A O 1
ATOM 631 N N . PHE A 1 84 ? -11.316 -12.808 -12.136 1.00 96.31 84 PHE A N 1
ATOM 632 C CA . PHE A 1 84 ? -11.359 -12.171 -13.449 1.00 96.31 84 PHE A CA 1
ATOM 633 C C . PHE A 1 84 ? -10.112 -11.296 -13.656 1.00 96.31 84 PHE A C 1
ATOM 635 O O . PHE A 1 84 ? -9.423 -10.989 -12.676 1.00 96.31 84 PHE A O 1
ATOM 642 N N . PRO A 1 85 ? -9.786 -10.907 -14.903 1.00 96.00 85 PRO A N 1
ATOM 643 C CA . PRO A 1 85 ? -8.619 -10.078 -15.185 1.00 96.00 85 PRO A CA 1
ATOM 644 C C . PRO A 1 85 ? -8.627 -8.767 -14.390 1.00 96.00 85 PRO A C 1
ATOM 646 O O . PRO A 1 85 ? -9.628 -8.057 -14.354 1.00 96.00 85 PRO A O 1
ATOM 649 N N . VAL A 1 86 ? -7.491 -8.446 -13.772 1.00 94.81 86 VAL A N 1
ATOM 650 C CA . VAL A 1 86 ? -7.238 -7.183 -13.066 1.00 94.81 86 VAL A CA 1
ATOM 651 C C . VAL A 1 86 ? -5.813 -6.730 -13.329 1.00 94.81 86 VAL A C 1
ATOM 653 O O . VAL A 1 86 ? -4.921 -7.558 -13.515 1.00 94.81 86 VAL A O 1
ATOM 656 N N . ALA A 1 87 ? -5.610 -5.415 -13.302 1.00 93.12 87 ALA A N 1
ATOM 657 C CA . ALA A 1 87 ? -4.302 -4.783 -13.388 1.00 93.12 87 ALA A CA 1
ATOM 658 C C . ALA A 1 87 ? -4.007 -4.057 -12.064 1.00 93.12 87 ALA A C 1
ATOM 660 O O . ALA A 1 87 ? -4.409 -2.896 -11.920 1.00 93.12 87 ALA A O 1
ATOM 661 N N . PRO A 1 88 ? -3.340 -4.722 -11.098 1.00 94.31 88 PRO A N 1
ATOM 662 C CA . PRO A 1 88 ? -2.891 -4.082 -9.864 1.00 94.31 88 PRO A CA 1
ATOM 663 C C . PRO A 1 88 ? -2.008 -2.856 -10.134 1.00 94.31 88 PRO A C 1
ATOM 665 O O . PRO A 1 88 ? -1.570 -2.603 -11.260 1.00 94.31 88 PRO A O 1
ATOM 668 N N . ALA A 1 89 ? -1.755 -2.064 -9.095 1.00 94.69 89 ALA A N 1
ATOM 669 C CA . ALA A 1 89 ? -0.823 -0.945 -9.187 1.00 94.69 89 ALA A CA 1
ATOM 670 C C . ALA A 1 89 ? 0.592 -1.426 -9.564 1.00 94.69 89 ALA A C 1
ATOM 672 O O . ALA A 1 89 ? 0.992 -2.519 -9.178 1.00 94.69 89 ALA A O 1
ATOM 673 N N . ALA A 1 90 ? 1.357 -0.597 -10.283 1.00 94.88 90 ALA A N 1
ATOM 674 C CA . ALA A 1 90 ? 2.748 -0.912 -10.627 1.00 94.88 90 ALA A CA 1
ATOM 675 C C . ALA A 1 90 ? 3.643 -0.998 -9.380 1.00 94.88 90 ALA A C 1
ATOM 677 O O . ALA A 1 90 ? 4.530 -1.832 -9.312 1.00 94.88 90 ALA A O 1
ATOM 678 N N . ALA A 1 91 ? 3.376 -0.163 -8.382 1.00 96.94 91 ALA A N 1
ATOM 679 C CA . ALA A 1 91 ? 3.842 -0.266 -7.009 1.00 96.94 91 ALA A CA 1
ATOM 680 C C . ALA A 1 91 ? 2.814 0.432 -6.111 1.00 96.94 91 ALA A C 1
ATOM 682 O O . ALA A 1 91 ? 1.944 1.157 -6.602 1.00 96.94 91 ALA A O 1
ATOM 683 N N . ARG A 1 92 ? 2.907 0.238 -4.795 1.00 97.50 92 ARG A N 1
ATOM 684 C CA . ARG A 1 92 ? 2.024 0.902 -3.823 1.00 97.50 92 ARG A CA 1
ATOM 685 C C . ARG A 1 92 ? 2.828 1.631 -2.759 1.00 97.50 92 ARG A C 1
ATOM 687 O O . ARG A 1 92 ? 3.708 1.024 -2.152 1.00 97.50 92 ARG A O 1
ATOM 694 N N . VAL A 1 93 ? 2.447 2.865 -2.448 1.00 97.69 93 VAL A N 1
ATOM 695 C CA . VAL A 1 93 ? 2.936 3.618 -1.286 1.00 97.69 93 VAL A CA 1
ATOM 696 C C . VAL A 1 93 ? 2.427 2.967 0.010 1.00 97.69 93 VAL A C 1
ATOM 698 O O . VAL A 1 93 ? 1.229 2.957 0.282 1.00 97.69 93 VAL A O 1
ATOM 701 N N . VAL A 1 94 ? 3.315 2.385 0.824 1.00 96.31 94 VAL A N 1
ATOM 702 C CA . VAL A 1 94 ? 2.930 1.587 2.016 1.00 96.31 94 VAL A CA 1
ATOM 703 C C . VAL A 1 94 ? 2.877 2.372 3.325 1.00 96.31 94 VAL A C 1
ATOM 705 O O . VAL A 1 94 ? 2.424 1.843 4.345 1.00 96.31 94 VAL A O 1
ATOM 708 N N . ARG A 1 95 ? 3.346 3.622 3.308 1.00 94.44 95 ARG A N 1
ATOM 709 C CA . ARG A 1 95 ? 3.376 4.555 4.441 1.00 94.44 95 ARG A CA 1
ATOM 710 C C . ARG A 1 95 ? 3.140 5.971 3.941 1.00 94.44 95 ARG A C 1
ATOM 712 O O . ARG A 1 95 ? 3.419 6.258 2.783 1.00 94.44 95 ARG A O 1
ATOM 719 N N . ARG A 1 96 ? 2.708 6.871 4.829 1.00 94.12 96 ARG A N 1
ATOM 720 C CA . ARG A 1 96 ? 2.631 8.303 4.507 1.00 94.12 96 ARG A CA 1
ATOM 721 C C . ARG A 1 96 ? 3.985 8.791 3.964 1.00 94.12 96 ARG A C 1
ATOM 723 O O . ARG A 1 96 ? 4.998 8.576 4.642 1.00 94.12 96 ARG A O 1
ATOM 730 N N . PRO A 1 97 ? 4.024 9.436 2.786 1.00 96.62 97 PRO A N 1
ATOM 731 C CA . PRO A 1 97 ? 5.254 9.993 2.236 1.00 96.62 97 PRO A CA 1
ATOM 732 C C . PRO A 1 97 ? 5.984 10.911 3.220 1.00 96.62 97 PRO A C 1
ATOM 734 O O . PRO A 1 97 ? 5.379 11.775 3.858 1.00 96.62 97 PRO A O 1
ATOM 737 N N . GLN A 1 98 ? 7.306 10.761 3.338 1.00 97.50 98 GLN A N 1
ATOM 738 C CA . GLN A 1 98 ? 8.106 11.656 4.176 1.00 97.50 98 GLN A CA 1
ATOM 739 C C . GLN A 1 98 ? 8.603 12.839 3.352 1.00 97.50 98 GLN A C 1
ATOM 741 O O . GLN A 1 98 ? 9.580 12.734 2.603 1.00 97.50 98 GLN A O 1
ATOM 746 N N . ILE A 1 99 ? 7.954 13.988 3.516 1.00 96.94 99 ILE A N 1
ATOM 747 C CA . ILE A 1 99 ? 8.336 15.221 2.829 1.00 96.94 99 ILE A CA 1
ATOM 748 C C . ILE A 1 99 ? 9.507 15.882 3.566 1.00 96.94 99 ILE A C 1
ATOM 750 O O . ILE A 1 99 ? 9.444 16.175 4.759 1.00 96.94 99 ILE A O 1
ATOM 754 N N . ARG A 1 100 ? 10.593 16.144 2.837 1.00 96.25 100 ARG A N 1
ATOM 755 C CA . ARG A 1 100 ? 11.793 16.850 3.310 1.00 96.25 100 ARG A CA 1
ATOM 756 C C . ARG A 1 100 ? 12.087 18.039 2.388 1.00 96.25 100 ARG A C 1
ATOM 758 O O . ARG A 1 100 ? 11.454 18.227 1.347 1.00 96.25 100 ARG A O 1
ATOM 765 N N . LYS A 1 101 ? 13.074 18.868 2.745 1.00 96.38 101 LYS A N 1
ATOM 766 C CA . LYS A 1 101 ? 13.492 20.000 1.903 1.00 96.38 101 LYS A CA 1
ATOM 767 C C . LYS A 1 101 ? 14.022 19.487 0.558 1.00 96.38 101 LYS A C 1
ATOM 769 O O . LYS A 1 101 ? 15.116 18.946 0.481 1.00 96.38 101 LYS A O 1
ATOM 774 N N . GLY A 1 102 ? 13.238 19.679 -0.503 1.00 96.19 102 GLY A N 1
ATOM 775 C CA . GLY A 1 102 ? 13.623 19.348 -1.880 1.00 96.19 102 GLY A CA 1
ATOM 776 C C . GLY A 1 102 ? 13.544 17.869 -2.266 1.00 96.19 102 GLY A C 1
ATOM 777 O O . GLY A 1 102 ? 13.942 17.530 -3.382 1.00 96.19 102 GLY A O 1
ATOM 778 N N . GLN A 1 103 ? 13.016 17.009 -1.393 1.00 98.06 103 GLN A N 1
ATOM 779 C CA . GLN A 1 103 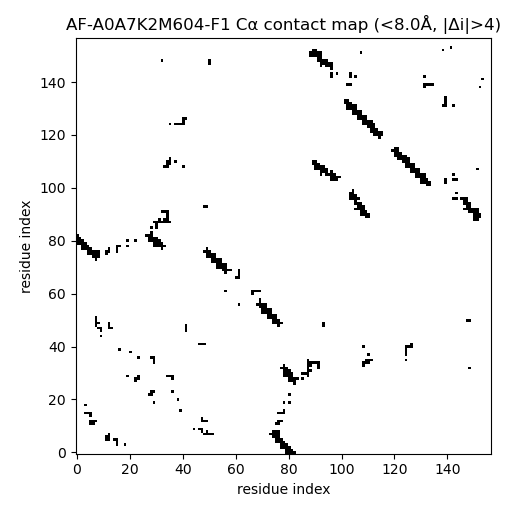? 12.810 15.593 -1.686 1.00 98.06 103 GLN A CA 1
ATOM 780 C C . GLN A 1 103 ? 11.629 15.005 -0.912 1.00 98.06 103 GLN A C 1
ATOM 782 O O . GLN A 1 103 ? 11.271 15.498 0.156 1.00 98.06 103 GLN A O 1
ATOM 787 N N . VAL A 1 104 ? 11.065 13.929 -1.442 1.00 98.38 104 VAL A N 1
ATOM 788 C CA . VAL A 1 104 ? 10.062 13.085 -0.798 1.00 98.38 104 VAL A CA 1
ATOM 789 C C . VAL A 1 104 ? 10.607 11.662 -0.746 1.00 98.38 104 VAL A C 1
ATOM 791 O O . VAL A 1 104 ? 11.132 11.169 -1.746 1.00 98.38 104 VAL A O 1
ATOM 794 N N . LEU A 1 105 ? 10.515 11.015 0.415 1.00 98.38 105 LEU A N 1
ATOM 795 C CA . LEU A 1 105 ? 10.828 9.595 0.565 1.00 98.38 105 LEU A CA 1
ATOM 796 C C . LEU A 1 105 ? 9.524 8.801 0.533 1.00 98.38 105 LEU A C 1
ATOM 798 O O . LEU A 1 105 ? 8.632 9.046 1.348 1.00 98.38 105 LEU A O 1
ATOM 802 N N . LEU A 1 106 ? 9.440 7.858 -0.398 1.00 98.25 106 LEU A N 1
ATOM 803 C CA . LEU A 1 106 ? 8.323 6.938 -0.548 1.00 98.25 106 LEU A CA 1
ATOM 804 C C . LEU A 1 106 ? 8.782 5.547 -0.135 1.00 98.25 106 LEU A C 1
ATOM 806 O O . LEU A 1 106 ? 9.759 5.046 -0.682 1.00 98.25 106 LEU A O 1
ATOM 810 N N . ASP A 1 107 ? 8.081 4.923 0.802 1.00 97.75 107 ASP A N 1
ATOM 811 C CA . ASP A 1 107 ? 8.234 3.493 1.058 1.00 97.75 107 ASP A CA 1
ATOM 812 C C . ASP A 1 107 ? 7.237 2.766 0.151 1.00 97.75 107 ASP A C 1
ATOM 814 O O . ASP A 1 107 ? 6.028 3.000 0.237 1.00 97.75 107 ASP A O 1
ATOM 818 N N . LEU A 1 108 ? 7.747 1.940 -0.760 1.00 97.94 108 LEU A N 1
ATOM 819 C CA . LEU A 1 108 ? 6.985 1.291 -1.821 1.00 97.94 108 LEU A CA 1
ATOM 820 C C . LEU A 1 108 ? 6.988 -0.223 -1.644 1.00 97.94 108 LEU A C 1
ATOM 822 O O . LEU A 1 108 ? 8.004 -0.810 -1.289 1.00 97.94 108 LEU A O 1
ATOM 826 N N . CYS A 1 109 ? 5.855 -0.850 -1.934 1.00 97.94 109 CYS A N 1
ATOM 827 C CA . CYS A 1 109 ? 5.779 -2.275 -2.226 1.00 97.94 109 CYS A CA 1
ATOM 828 C C . CYS A 1 109 ? 5.817 -2.433 -3.740 1.00 97.94 109 CYS A C 1
ATOM 830 O O . CYS A 1 109 ? 4.938 -1.901 -4.423 1.00 97.94 109 CYS A O 1
ATOM 832 N N . GLU A 1 110 ? 6.844 -3.104 -4.243 1.00 97.06 110 GLU A N 1
ATOM 833 C CA . GLU A 1 110 ? 7.102 -3.294 -5.669 1.00 97.06 110 GLU A CA 1
ATOM 834 C C . GLU A 1 110 ? 6.876 -4.778 -6.022 1.00 97.06 110 GLU A C 1
ATOM 836 O O . GLU A 1 110 ? 7.265 -5.651 -5.239 1.00 97.06 110 GLU A O 1
ATOM 841 N N . PRO A 1 111 ? 6.200 -5.094 -7.143 1.00 96.38 111 PRO A N 1
ATOM 842 C CA . PRO A 1 111 ? 6.110 -6.455 -7.657 1.00 96.38 111 PRO A CA 1
ATOM 843 C C . PRO A 1 111 ? 7.478 -6.911 -8.181 1.00 96.38 111 PRO A C 1
ATOM 845 O O . PRO A 1 111 ? 8.376 -6.093 -8.372 1.00 96.38 111 PRO A O 1
ATOM 848 N N . ALA A 1 112 ? 7.612 -8.209 -8.457 1.00 93.81 112 ALA A N 1
ATOM 849 C CA . ALA A 1 112 ? 8.809 -8.735 -9.096 1.00 93.81 112 ALA A CA 1
ATOM 850 C C . ALA A 1 112 ? 9.069 -8.052 -10.450 1.00 93.81 112 ALA A C 1
ATOM 852 O O . ALA A 1 112 ? 8.143 -7.814 -11.236 1.00 93.81 112 ALA A O 1
ATOM 853 N N . GLU A 1 113 ? 10.335 -7.754 -10.716 1.00 92.12 113 GLU A N 1
ATOM 854 C CA . GLU A 1 113 ? 10.783 -7.224 -11.997 1.00 92.12 113 GLU A CA 1
ATOM 855 C C . GLU A 1 113 ? 10.780 -8.342 -13.048 1.00 92.12 113 GLU A C 1
ATOM 857 O O . GLU A 1 113 ? 11.068 -9.508 -12.761 1.00 92.12 113 GLU A O 1
ATOM 862 N N . ALA A 1 114 ? 10.446 -7.987 -14.289 1.00 89.25 114 ALA A N 1
ATOM 863 C CA . ALA A 1 114 ? 10.572 -8.919 -15.400 1.00 89.25 114 ALA A CA 1
ATOM 864 C C . ALA A 1 114 ? 12.055 -9.271 -15.633 1.00 89.25 114 ALA A C 1
ATOM 866 O O . ALA A 1 114 ? 12.924 -8.442 -15.344 1.00 89.25 114 ALA A O 1
ATOM 867 N N . PRO A 1 115 ? 12.356 -10.462 -16.181 1.00 92.56 115 PRO A N 1
ATOM 868 C CA . PRO A 1 115 ? 13.696 -10.765 -16.664 1.00 92.56 115 PRO A CA 1
ATOM 869 C C . PRO A 1 115 ? 14.168 -9.718 -17.675 1.00 92.56 115 PRO A C 1
ATOM 871 O O . PRO A 1 115 ? 13.358 -9.172 -18.432 1.00 92.56 115 PRO A O 1
ATOM 874 N N . ASP A 1 116 ? 15.468 -9.446 -17.698 1.00 91.25 116 ASP A N 1
ATOM 875 C CA . ASP A 1 116 ? 16.036 -8.534 -18.689 1.00 91.25 116 ASP A CA 1
ATOM 876 C C . ASP A 1 116 ? 16.178 -9.176 -20.078 1.00 91.25 116 ASP A C 1
ATOM 878 O O . ASP A 1 116 ? 15.842 -10.342 -20.293 1.00 91.25 116 ASP A O 1
ATOM 882 N N . ALA A 1 117 ? 16.659 -8.391 -21.047 1.00 92.75 117 ALA A N 1
ATOM 883 C CA . ALA A 1 117 ? 16.814 -8.831 -22.432 1.00 92.75 117 ALA A CA 1
ATOM 884 C C . ALA A 1 117 ? 17.788 -10.014 -22.582 1.00 92.75 117 ALA A C 1
ATOM 886 O O . ALA A 1 117 ? 17.669 -10.788 -23.531 1.00 92.75 117 ALA A O 1
ATOM 887 N N . GLU A 1 118 ? 18.711 -10.186 -21.633 1.00 92.94 118 GLU A N 1
ATOM 888 C CA . GLU A 1 118 ? 19.664 -11.295 -21.585 1.00 92.94 118 GLU A CA 1
ATOM 889 C C . GLU A 1 118 ? 19.119 -12.513 -20.813 1.00 92.94 118 GLU A C 1
ATOM 891 O O . GLU A 1 118 ? 19.825 -13.509 -20.645 1.00 92.94 118 GLU A O 1
ATOM 896 N N . GLY A 1 119 ? 17.867 -12.455 -20.347 1.00 90.31 119 GLY A N 1
ATOM 897 C CA . GLY A 1 119 ? 17.198 -13.530 -19.618 1.00 90.31 119 GLY A CA 1
ATOM 898 C C . GLY A 1 119 ? 17.626 -13.660 -18.156 1.00 90.31 119 GLY A C 1
ATOM 899 O O . GLY A 1 119 ? 17.302 -14.666 -17.518 1.00 90.31 119 GLY A O 1
ATOM 900 N N . ARG A 1 120 ? 18.343 -12.675 -17.596 1.00 90.88 120 ARG A N 1
ATOM 901 C CA . ARG A 1 120 ? 18.689 -12.684 -16.168 1.00 90.88 120 ARG A CA 1
ATOM 902 C C . ARG A 1 120 ? 17.428 -12.398 -15.349 1.00 90.88 120 ARG A C 1
ATOM 904 O O . ARG A 1 120 ? 16.637 -11.535 -15.737 1.00 90.88 120 ARG A O 1
ATOM 911 N N . PRO A 1 121 ? 17.211 -13.111 -14.229 1.00 89.50 121 PRO A N 1
ATOM 912 C CA . PRO A 1 121 ? 16.021 -12.921 -13.413 1.00 89.50 121 PRO A CA 1
ATOM 913 C C . PRO A 1 121 ? 15.990 -11.505 -12.828 1.00 89.50 121 PRO A C 1
ATOM 915 O O . PRO A 1 121 ? 17.011 -10.994 -12.368 1.00 89.50 121 PRO A O 1
ATOM 918 N N . GLY A 1 122 ? 14.805 -10.894 -12.832 1.00 88.88 122 GLY A N 1
ATOM 919 C CA . GLY A 1 122 ? 14.564 -9.632 -12.143 1.00 88.88 122 GLY A CA 1
ATOM 920 C C . GLY A 1 122 ? 14.576 -9.794 -10.621 1.00 88.88 122 GLY A C 1
ATOM 921 O O . GLY A 1 122 ? 14.590 -10.908 -10.086 1.00 88.88 122 GLY A O 1
ATOM 922 N N . GLN A 1 123 ? 14.559 -8.670 -9.905 1.00 92.00 123 GLN A N 1
ATOM 923 C CA . GLN A 1 123 ? 14.393 -8.686 -8.451 1.00 92.00 123 GLN A CA 1
ATOM 924 C C . GLN A 1 123 ? 13.010 -9.246 -8.069 1.00 92.00 123 GLN A C 1
ATOM 926 O O . GLN A 1 123 ? 12.033 -8.973 -8.772 1.00 92.00 123 GLN A O 1
ATOM 931 N N . PRO A 1 124 ? 12.898 -10.008 -6.965 1.00 94.81 124 PRO A N 1
ATOM 932 C CA . PRO A 1 124 ? 11.604 -10.448 -6.454 1.00 94.81 124 PRO A CA 1
ATOM 933 C C . PRO A 1 124 ? 10.788 -9.259 -5.930 1.00 94.81 124 PRO A C 1
ATOM 935 O O . PRO A 1 124 ? 11.273 -8.129 -5.836 1.00 94.81 124 PRO A O 1
ATOM 938 N N . GLU A 1 125 ? 9.538 -9.518 -5.556 1.00 95.31 125 GLU A N 1
ATOM 939 C CA . GLU A 1 125 ? 8.731 -8.538 -4.842 1.00 95.31 125 GLU A CA 1
ATOM 940 C C . GLU A 1 125 ? 9.436 -8.058 -3.568 1.00 95.31 125 GLU A C 1
ATOM 942 O O . GLU A 1 125 ? 9.994 -8.844 -2.799 1.00 95.31 125 GLU A O 1
ATOM 947 N N . GLN A 1 126 ? 9.417 -6.749 -3.333 1.00 96.38 126 GLN A N 1
ATOM 948 C CA . GLN A 1 126 ? 10.188 -6.162 -2.242 1.00 96.38 126 GLN A CA 1
ATOM 949 C C . GLN A 1 126 ? 9.550 -4.895 -1.684 1.00 96.38 126 GLN A C 1
ATOM 951 O O . GLN A 1 126 ? 8.769 -4.202 -2.343 1.00 96.38 126 GLN A O 1
ATOM 956 N N . LEU A 1 127 ? 9.907 -4.583 -0.438 1.00 96.62 127 LEU A N 1
ATOM 957 C CA . LEU A 1 127 ? 9.733 -3.246 0.107 1.00 96.62 127 LEU A CA 1
ATOM 958 C C . LEU A 1 127 ? 10.968 -2.409 -0.205 1.00 96.62 127 LEU A C 1
ATOM 960 O O . LEU A 1 127 ? 12.082 -2.777 0.164 1.00 96.62 127 LEU A O 1
ATOM 964 N N . ARG A 1 128 ? 10.769 -1.254 -0.837 1.00 96.19 128 ARG A N 1
ATOM 965 C CA . ARG A 1 128 ? 11.861 -0.364 -1.225 1.00 96.19 128 ARG A CA 1
ATOM 966 C C . ARG A 1 128 ? 11.555 1.080 -0.879 1.00 96.19 128 ARG A C 1
ATOM 968 O O . ARG A 1 128 ? 10.503 1.613 -1.220 1.00 96.19 128 ARG A O 1
ATOM 975 N N . ARG A 1 129 ? 12.526 1.753 -0.262 1.00 97.19 129 ARG A N 1
ATOM 976 C CA . ARG A 1 129 ? 12.496 3.209 -0.119 1.00 97.19 129 ARG A CA 1
ATOM 977 C C . ARG A 1 129 ? 12.995 3.873 -1.397 1.00 97.19 129 ARG A C 1
ATOM 979 O O . ARG A 1 129 ? 14.121 3.627 -1.831 1.00 97.19 129 ARG A O 1
ATOM 986 N N . ARG A 1 130 ? 12.192 4.772 -1.960 1.00 96.94 130 ARG A N 1
ATOM 987 C CA . ARG A 1 130 ? 12.513 5.566 -3.147 1.00 96.94 130 ARG A CA 1
ATOM 988 C C . ARG A 1 130 ? 12.552 7.052 -2.814 1.00 96.94 130 ARG A C 1
ATOM 990 O O . ARG A 1 130 ? 11.611 7.605 -2.251 1.00 96.94 130 ARG A O 1
ATOM 997 N N . THR A 1 131 ? 13.637 7.711 -3.207 1.00 98.19 131 THR A N 1
ATOM 998 C CA . THR A 1 131 ? 13.810 9.159 -3.043 1.00 98.19 131 THR A CA 1
ATOM 999 C C . THR A 1 131 ? 13.414 9.885 -4.323 1.00 98.19 131 THR A C 1
ATOM 1001 O O . THR A 1 131 ? 14.054 9.725 -5.365 1.00 98.19 131 THR A O 1
ATOM 1004 N N . VAL A 1 132 ? 12.388 10.730 -4.247 1.00 98.06 132 VAL A N 1
ATOM 1005 C CA . VAL A 1 132 ? 11.960 11.602 -5.345 1.00 98.06 132 VAL A CA 1
ATOM 1006 C C . VAL A 1 132 ? 12.389 13.032 -5.033 1.00 98.06 132 VAL A C 1
ATOM 1008 O O . VAL A 1 132 ? 11.915 13.625 -4.071 1.00 98.06 132 VAL A O 1
ATOM 1011 N N . THR A 1 133 ? 13.295 13.609 -5.821 1.00 98.31 133 THR A N 1
ATOM 1012 C CA . THR A 1 133 ? 13.810 14.972 -5.605 1.00 98.31 133 THR A CA 1
ATOM 1013 C C . THR A 1 133 ? 13.249 15.955 -6.628 1.00 98.31 133 THR A C 1
ATOM 1015 O O . THR A 1 133 ? 12.732 15.543 -7.665 1.00 98.31 133 THR A O 1
ATOM 1018 N N . LYS A 1 134 ? 13.411 17.263 -6.379 1.00 97.19 134 LYS A N 1
ATOM 1019 C CA . LYS A 1 134 ? 12.977 18.343 -7.293 1.00 97.19 134 LYS A CA 1
ATOM 1020 C C . LYS A 1 134 ? 13.403 18.154 -8.756 1.00 97.19 134 LYS A C 1
ATOM 1022 O O . LYS A 1 134 ? 12.678 18.582 -9.646 1.00 97.19 134 LYS A O 1
ATOM 1027 N N . ARG A 1 135 ? 14.549 17.508 -9.015 1.00 97.25 135 ARG A N 1
ATOM 1028 C CA . ARG A 1 135 ? 15.054 17.272 -10.381 1.00 97.25 135 ARG A CA 1
ATOM 1029 C C . ARG A 1 135 ? 14.152 16.352 -11.209 1.00 97.25 135 ARG A C 1
ATOM 1031 O O . ARG A 1 135 ? 14.258 16.350 -12.424 1.00 97.25 135 ARG A O 1
ATOM 1038 N N . HIS A 1 136 ? 13.285 15.571 -10.560 1.00 96.94 136 HIS A N 1
ATOM 1039 C CA . HIS A 1 136 ? 12.341 14.683 -11.239 1.00 96.94 136 HIS A CA 1
ATOM 1040 C C . HIS A 1 136 ? 11.056 15.405 -11.699 1.00 96.94 136 HIS A C 1
ATOM 1042 O O . HIS A 1 136 ? 10.122 14.739 -12.134 1.00 96.94 136 HIS A O 1
ATOM 1048 N N . GLY A 1 137 ? 10.980 16.740 -11.595 1.00 95.81 137 GLY A N 1
ATOM 1049 C CA . GLY A 1 137 ? 9.904 17.536 -12.195 1.00 95.81 137 GLY A CA 1
ATOM 1050 C C . GLY A 1 137 ? 8.513 17.147 -11.692 1.00 95.81 137 GLY A C 1
ATOM 1051 O O . GLY A 1 137 ? 8.240 17.210 -10.493 1.00 95.81 137 GLY A O 1
ATOM 1052 N N . ASP A 1 138 ? 7.630 16.732 -12.597 1.00 95.69 138 ASP A N 1
ATOM 1053 C CA . ASP A 1 138 ? 6.241 16.398 -12.262 1.00 95.69 138 ASP A CA 1
ATOM 1054 C C . ASP A 1 138 ? 6.111 15.183 -11.339 1.00 95.69 138 ASP A C 1
ATOM 1056 O O . ASP A 1 138 ? 5.228 15.168 -10.484 1.00 95.69 138 ASP A O 1
ATOM 1060 N N . LEU A 1 139 ? 7.055 14.234 -11.377 1.00 95.50 139 LEU A N 1
ATOM 1061 C CA . LEU A 1 139 ? 7.094 13.151 -10.388 1.00 95.50 139 LEU A CA 1
ATOM 1062 C C . LEU A 1 139 ? 7.330 13.677 -8.970 1.00 95.50 139 LEU A C 1
ATOM 1064 O O . LEU A 1 139 ? 6.833 13.091 -8.014 1.00 95.50 139 LEU A O 1
ATOM 1068 N N . TYR A 1 140 ? 8.071 14.776 -8.802 1.00 97.25 140 TYR A N 1
ATOM 1069 C CA . TYR A 1 140 ? 8.244 15.3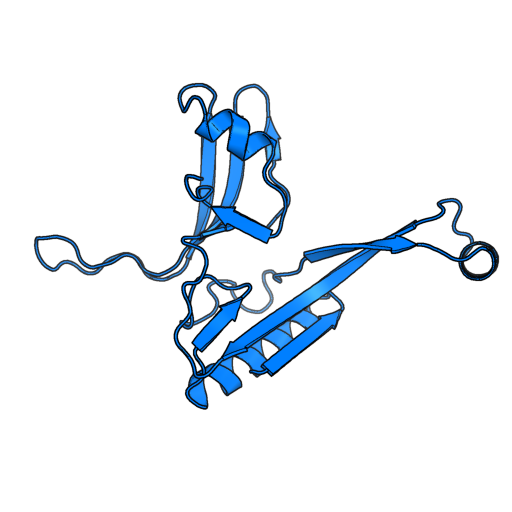90 -7.484 1.00 97.25 140 TYR A CA 1
ATOM 1070 C C . TYR A 1 140 ? 6.961 16.053 -6.989 1.00 97.25 140 TYR A C 1
ATOM 1072 O O . TYR A 1 140 ? 6.668 15.952 -5.801 1.00 97.25 140 TYR A O 1
ATOM 1080 N N . LYS A 1 141 ? 6.192 16.698 -7.876 1.00 96.06 141 LYS A N 1
ATOM 1081 C CA . LYS A 1 141 ? 4.870 17.241 -7.525 1.00 96.06 141 LYS A CA 1
ATOM 1082 C C . LYS A 1 141 ? 3.941 16.102 -7.105 1.00 96.06 141 LYS A C 1
ATOM 1084 O O . LYS A 1 141 ? 3.483 16.091 -5.971 1.00 96.06 141 LYS A O 1
ATOM 1089 N N . ALA A 1 142 ? 3.834 15.069 -7.939 1.00 96.56 142 ALA A N 1
ATOM 1090 C CA . ALA A 1 142 ? 3.028 13.897 -7.633 1.00 96.56 142 ALA A CA 1
ATOM 1091 C C . ALA A 1 142 ? 3.456 13.184 -6.340 1.00 96.56 142 ALA A C 1
ATOM 1093 O O . ALA A 1 142 ? 2.609 12.745 -5.579 1.00 96.56 142 ALA A O 1
ATOM 1094 N N . ALA A 1 143 ? 4.757 13.098 -6.040 1.00 97.31 143 ALA A N 1
ATOM 1095 C CA . ALA A 1 143 ? 5.223 12.493 -4.790 1.00 97.31 143 ALA A CA 1
ATOM 1096 C C . ALA A 1 143 ? 4.811 13.303 -3.553 1.00 97.31 143 ALA A C 1
ATOM 1098 O O . ALA A 1 143 ? 4.630 12.725 -2.4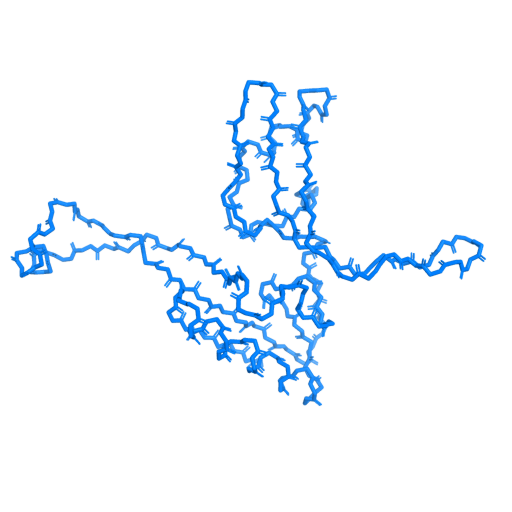86 1.00 97.31 143 ALA A O 1
ATOM 1099 N N . ARG A 1 144 ? 4.707 14.635 -3.667 1.00 96.81 144 ARG A N 1
ATOM 1100 C CA . ARG A 1 144 ? 4.238 15.493 -2.567 1.00 96.81 144 ARG A CA 1
ATOM 1101 C C . ARG A 1 144 ? 2.741 15.356 -2.324 1.00 96.81 144 ARG A C 1
ATOM 1103 O O . ARG A 1 144 ? 2.329 15.540 -1.184 1.00 96.81 144 ARG A O 1
ATOM 1110 N N . ASP A 1 145 ? 1.993 15.066 -3.382 1.00 95.88 145 ASP A N 1
ATOM 1111 C CA . ASP A 1 145 ? 0.536 14.942 -3.354 1.00 95.88 145 ASP A CA 1
ATOM 1112 C C . ASP A 1 145 ? 0.074 13.496 -3.117 1.00 95.88 145 ASP A C 1
ATOM 1114 O O . ASP A 1 145 ? -1.097 13.271 -2.832 1.00 95.88 145 ASP A O 1
ATOM 1118 N N . ALA A 1 146 ? 0.987 12.524 -3.214 1.00 96.00 146 ALA A N 1
ATOM 1119 C CA . ALA A 1 146 ? 0.705 11.123 -2.943 1.00 96.00 146 ALA A CA 1
ATOM 1120 C C . ALA A 1 146 ? 0.296 10.906 -1.481 1.00 96.00 146 ALA A C 1
ATOM 1122 O O . ALA A 1 146 ? 0.881 11.476 -0.553 1.00 96.00 146 ALA A O 1
ATOM 1123 N N . ASP A 1 147 ? -0.648 9.998 -1.282 1.00 94.00 147 ASP A N 1
ATOM 1124 C CA . ASP A 1 147 ? -1.070 9.521 0.022 1.00 94.00 147 ASP A CA 1
ATOM 1125 C C . ASP A 1 147 ? -0.708 8.043 0.223 1.00 94.00 147 ASP A C 1
ATOM 1127 O O . ASP A 1 147 ? -0.275 7.294 -0.661 1.00 94.00 147 ASP A O 1
ATOM 1131 N N . TRP A 1 148 ? -0.842 7.617 1.465 1.00 92.81 148 TRP A N 1
ATOM 1132 C CA . TRP A 1 148 ? -0.689 6.244 1.873 1.00 92.81 148 TRP A CA 1
ATOM 1133 C C . TRP A 1 148 ? -1.728 5.348 1.199 1.00 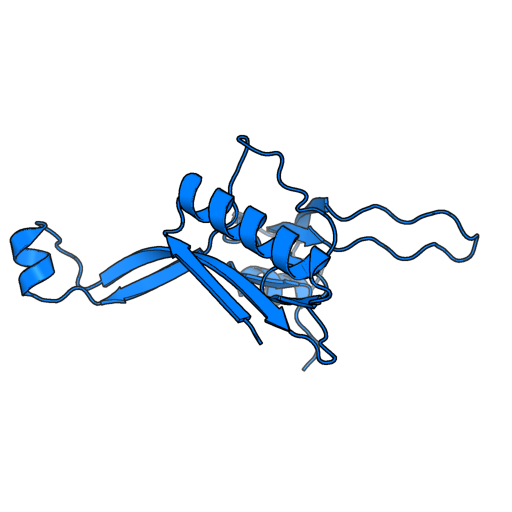92.81 148 TRP A C 1
ATOM 1135 O O . TRP A 1 148 ? -2.927 5.463 1.436 1.00 92.81 148 TRP A O 1
ATOM 1145 N N . GLY A 1 149 ? -1.244 4.391 0.414 1.00 93.62 149 GLY A N 1
ATOM 1146 C CA . GLY A 1 149 ? -2.084 3.486 -0.355 1.00 93.62 149 GLY A CA 1
ATOM 1147 C C . GLY A 1 149 ? -2.079 3.759 -1.848 1.00 93.62 149 GLY A C 1
ATOM 1148 O O . GLY A 1 149 ? -2.497 2.880 -2.602 1.00 93.62 149 GLY A O 1
ATOM 1149 N N . ASP A 1 150 ? -1.568 4.914 -2.272 1.00 96.00 150 ASP A N 1
ATOM 1150 C CA . ASP A 1 150 ? -1.579 5.300 -3.674 1.00 96.00 150 ASP A CA 1
ATOM 1151 C C . ASP A 1 150 ? -0.724 4.381 -4.544 1.00 96.00 150 ASP A C 1
ATOM 1153 O O . ASP A 1 150 ? 0.306 3.830 -4.129 1.00 96.00 150 ASP A O 1
ATOM 1157 N N . ALA A 1 151 ? -1.163 4.245 -5.794 1.00 96.19 151 ALA A N 1
ATOM 1158 C CA . ALA A 1 151 ? -0.378 3.627 -6.844 1.00 96.19 151 ALA A CA 1
ATOM 1159 C C . ALA A 1 151 ? 0.832 4.505 -7.191 1.00 96.19 151 ALA A C 1
ATOM 1161 O O . ALA A 1 151 ? 0.723 5.728 -7.289 1.00 96.19 151 ALA A O 1
ATOM 1162 N N . TRP A 1 152 ? 1.980 3.872 -7.425 1.00 96.38 152 TRP A N 1
ATOM 1163 C CA . TRP A 1 152 ? 3.211 4.556 -7.798 1.00 96.38 152 TRP A CA 1
ATOM 1164 C C . TRP A 1 152 ? 3.926 3.860 -8.973 1.00 96.38 152 TRP A C 1
ATOM 1166 O O . TRP A 1 152 ? 4.010 2.634 -8.974 1.00 96.38 152 TRP A O 1
ATOM 1176 N N . PRO A 1 153 ? 4.486 4.599 -9.953 1.00 94.56 153 PRO A N 1
ATOM 1177 C CA . PRO A 1 153 ? 4.208 6.013 -10.207 1.00 94.56 153 PRO A CA 1
ATOM 1178 C C . PRO A 1 153 ? 2.705 6.238 -10.472 1.00 94.56 153 PRO A C 1
ATOM 1180 O O . PRO A 1 153 ? 1.988 5.274 -10.763 1.00 94.56 153 PRO A O 1
ATOM 1183 N N . PRO A 1 154 ? 2.210 7.484 -10.362 1.00 91.19 154 PRO A N 1
ATOM 1184 C CA . PRO A 1 154 ? 0.846 7.794 -10.765 1.00 91.19 154 PRO A CA 1
ATOM 1185 C C . PRO A 1 154 ? 0.648 7.349 -12.212 1.00 91.19 154 PRO A C 1
ATOM 1187 O O . PRO A 1 154 ? 1.538 7.530 -13.048 1.00 91.19 154 PRO A O 1
ATOM 1190 N N . ARG A 1 155 ? -0.507 6.753 -12.517 1.00 82.00 155 ARG A N 1
ATOM 1191 C CA . ARG A 1 155 ? -0.851 6.469 -13.912 1.00 82.00 155 ARG A CA 1
ATOM 1192 C C . ARG A 1 155 ? -0.909 7.807 -14.649 1.00 82.00 155 ARG A C 1
ATOM 1194 O O . ARG A 1 155 ? -1.496 8.753 -14.129 1.00 82.00 155 ARG A O 1
ATOM 1201 N N . ALA A 1 156 ? -0.282 7.886 -15.822 1.00 67.12 156 ALA A N 1
ATOM 1202 C CA . ALA A 1 156 ? -0.539 9.001 -16.721 1.00 67.12 156 ALA A CA 1
ATOM 1203 C C . ALA A 1 156 ? -2.050 9.013 -16.998 1.00 67.12 156 ALA A C 1
ATOM 1205 O O . ALA A 1 156 ? -2.603 7.965 -17.345 1.00 67.12 156 ALA A O 1
ATOM 1206 N N . LEU A 1 157 ? -2.701 10.146 -16.721 1.00 44.84 157 LEU A N 1
ATOM 1207 C CA . LEU A 1 157 ? -4.086 10.383 -17.125 1.00 44.84 157 LEU A CA 1
ATOM 1208 C C . LEU A 1 157 ? -4.169 10.452 -18.650 1.00 44.84 157 LEU A C 1
ATOM 1210 O O . LEU A 1 157 ? -3.227 11.018 -19.253 1.00 44.84 157 LEU A O 1
#

Solvent-accessible surface area (backbone atoms only — not comparable to full-atom values): 8827 Å² total; per-residue (Å²): 117,51,76,49,77,34,54,43,44,66,67,31,23,51,53,38,51,53,51,47,52,54,40,39,76,72,65,30,45,43,50,30,71,47,36,46,70,68,80,75,62,66,56,87,89,79,62,68,69,49,47,73,47,82,43,77,42,52,72,65,54,20,68,75,68,72,44,89,5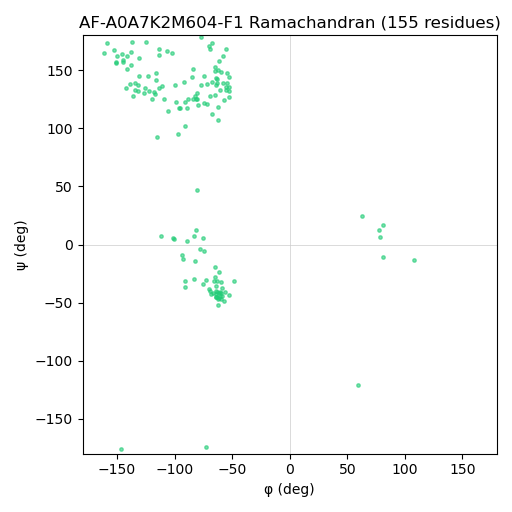6,63,52,46,74,47,46,30,15,59,35,30,33,28,85,64,94,72,82,39,42,74,12,21,26,60,42,70,51,48,78,51,95,64,34,28,41,36,40,29,37,36,39,54,46,69,55,49,98,86,65,49,80,39,58,65,50,36,72,46,80,44,80,41,34,61,90,55,50,68,58,27,56,51,49,72,70,48,50,58,66,36,53,36,76,71,77,85,128

Nearest PDB structures (foldseek):
  6sgb-assembly1_F1  TM=8.622E-01  e=5.840E-03  Trypanosoma brucei brucei
  6sg9-assembly1_F1  TM=8.579E-01  e=1.047E-02  Trypanosoma brucei brucei
  1jva-assembly1_A  TM=2.408E-01  e=1.889E+00  Saccharomyces cerevisiae
  3hvr-assembly1_A  TM=2.220E-01  e=6.436E+00  Thermus thermophilus HB27

pLDDT: mean 93.36, std 7.66, range [44.84, 98.62]